Protein AF-A0A358Y3I5-F1 (afdb_monomer_lite)

Radius of gyration: 19.33 Å; chains: 1; bounding box: 49×35×50 Å

Stru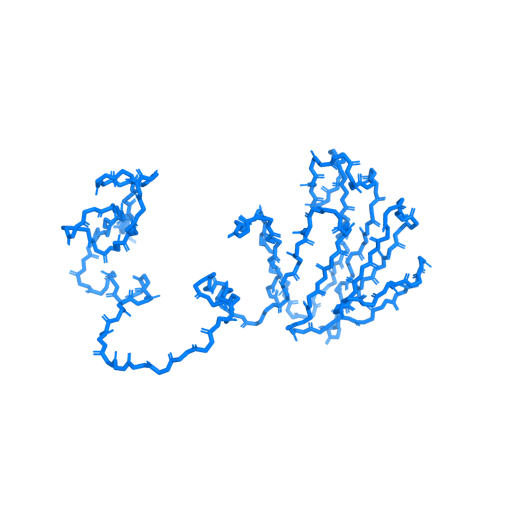cture (mmCIF, N/CA/C/O backbone):
data_AF-A0A358Y3I5-F1
#
_entry.id   AF-A0A358Y3I5-F1
#
loop_
_atom_site.group_PDB
_atom_site.id
_atom_site.type_symbol
_atom_site.label_atom_id
_atom_site.label_alt_id
_atom_site.label_comp_id
_atom_site.label_asym_id
_atom_site.label_entity_id
_atom_site.label_seq_id
_atom_site.pdbx_PDB_ins_code
_atom_site.Cartn_x
_atom_site.Cartn_y
_atom_site.Cartn_z
_atom_site.occupancy
_atom_site.B_iso_or_equiv
_atom_site.auth_seq_id
_atom_site.auth_comp_id
_atom_site.auth_asym_id
_atom_site.auth_atom_id
_atom_site.pdbx_PDB_model_num
ATOM 1 N N . MET A 1 1 ? -4.035 6.839 11.710 1.00 71.19 1 MET A N 1
ATOM 2 C CA . MET A 1 1 ? -4.207 6.620 10.256 1.00 71.19 1 MET A CA 1
ATOM 3 C C . MET A 1 1 ? -4.341 5.126 9.971 1.00 71.19 1 MET A C 1
ATOM 5 O O . MET A 1 1 ? -3.645 4.366 10.632 1.00 71.19 1 MET A O 1
ATOM 9 N N . LYS A 1 2 ? -5.201 4.692 9.035 1.00 76.00 2 LYS A N 1
ATOM 10 C CA . LYS A 1 2 ? -5.318 3.278 8.625 1.00 76.00 2 LYS A CA 1
ATOM 11 C C . LYS A 1 2 ? -4.711 3.101 7.227 1.00 76.00 2 LYS A C 1
ATOM 13 O O . LYS A 1 2 ? -5.067 3.823 6.308 1.00 76.00 2 LYS A O 1
ATOM 18 N N . ILE A 1 3 ? -3.835 2.124 7.042 1.00 76.81 3 ILE A N 1
ATOM 19 C CA . ILE A 1 3 ? -3.323 1.736 5.721 1.00 76.81 3 ILE A CA 1
ATOM 20 C C . ILE A 1 3 ? -3.771 0.317 5.423 1.00 76.81 3 ILE A C 1
ATOM 22 O O . ILE A 1 3 ? -3.719 -0.549 6.296 1.00 76.81 3 ILE A O 1
ATOM 26 N N . GLY A 1 4 ? -4.211 0.088 4.193 1.00 76.81 4 GLY A N 1
ATOM 27 C CA . GLY A 1 4 ? -4.677 -1.200 3.716 1.00 76.81 4 GLY A CA 1
ATOM 28 C C . GLY A 1 4 ? -3.923 -1.582 2.465 1.00 76.81 4 GLY A C 1
ATOM 29 O O . GLY A 1 4 ? -3.728 -0.785 1.551 1.00 76.81 4 GLY A O 1
ATOM 30 N N . PHE A 1 5 ? -3.496 -2.828 2.461 1.00 75.75 5 PHE A N 1
ATOM 31 C CA . PHE A 1 5 ? -2.765 -3.460 1.388 1.00 75.75 5 PHE A CA 1
ATOM 32 C C . PHE A 1 5 ? -3.777 -4.300 0.631 1.00 75.75 5 PHE A C 1
ATOM 34 O O . PHE A 1 5 ? -4.349 -5.223 1.213 1.00 75.75 5 PHE A O 1
ATOM 41 N N . VAL A 1 6 ? -4.047 -3.946 -0.623 1.00 72.00 6 VAL A N 1
ATOM 42 C CA . VAL A 1 6 ? -5.018 -4.631 -1.472 1.00 72.00 6 VAL A CA 1
ATOM 43 C C . VAL A 1 6 ? -4.279 -5.301 -2.622 1.00 72.00 6 VAL A C 1
ATOM 45 O O . VAL A 1 6 ? -3.423 -4.718 -3.282 1.00 72.00 6 VAL A O 1
ATOM 48 N N . PHE A 1 7 ? -4.609 -6.560 -2.860 1.00 72.00 7 PHE A N 1
ATOM 49 C CA . PHE A 1 7 ? -4.071 -7.340 -3.957 1.00 72.00 7 PHE A CA 1
ATOM 50 C C . PHE A 1 7 ? -5.212 -8.107 -4.616 1.00 72.00 7 PHE A C 1
ATOM 52 O O . PHE A 1 7 ? -5.974 -8.781 -3.924 1.00 72.00 7 PHE A O 1
ATOM 59 N N . GLU A 1 8 ? -5.374 -7.953 -5.933 1.00 72.31 8 GLU A N 1
ATOM 60 C CA . GLU A 1 8 ? -6.474 -8.563 -6.704 1.00 72.31 8 GLU A CA 1
ATOM 61 C C . GLU A 1 8 ? -7.864 -8.297 -6.085 1.00 72.31 8 GLU A C 1
ATOM 63 O O . GLU A 1 8 ? -8.707 -9.186 -5.962 1.00 72.31 8 GLU A O 1
ATOM 68 N N . GLY A 1 9 ? -8.086 -7.065 -5.612 1.00 68.56 9 GLY A N 1
ATOM 69 C CA . GLY A 1 9 ? -9.336 -6.663 -4.954 1.00 68.56 9 GLY A CA 1
ATOM 70 C C . GLY A 1 9 ? -9.535 -7.226 -3.540 1.00 68.56 9 GLY A C 1
ATOM 71 O O . GLY A 1 9 ? -10.569 -6.978 -2.923 1.00 68.56 9 GLY A O 1
ATOM 72 N N . LYS A 1 10 ? -8.559 -7.958 -2.988 1.00 71.31 10 LYS A N 1
ATOM 73 C CA . LYS A 1 10 ? -8.604 -8.509 -1.628 1.00 71.31 10 LYS A CA 1
ATOM 74 C C . LYS A 1 10 ? -7.673 -7.747 -0.699 1.00 71.31 10 LYS A C 1
ATOM 76 O O . LYS A 1 10 ? -6.494 -7.571 -0.991 1.00 71.31 10 LYS A O 1
ATOM 81 N N . LEU A 1 11 ? -8.186 -7.337 0.458 1.00 74.44 11 LEU A N 1
ATOM 82 C CA . LEU A 1 11 ? -7.365 -6.779 1.529 1.00 74.44 11 LEU A CA 1
ATOM 83 C C . LEU A 1 11 ? -6.500 -7.891 2.130 1.00 74.44 11 LEU A C 1
ATOM 85 O O . LEU A 1 11 ? -7.012 -8.819 2.749 1.00 74.44 11 LEU A O 1
ATOM 89 N N . ILE A 1 12 ? -5.191 -7.780 1.951 1.00 76.38 12 ILE A N 1
ATOM 90 C CA . ILE A 1 12 ? -4.208 -8.742 2.457 1.00 76.38 12 ILE A CA 1
ATOM 91 C C . ILE A 1 12 ? -3.656 -8.336 3.825 1.00 76.38 12 ILE A C 1
ATOM 93 O O . ILE A 1 12 ? -3.296 -9.193 4.627 1.00 76.38 12 ILE A O 1
ATOM 97 N N . LYS A 1 13 ? -3.600 -7.033 4.124 1.00 79.56 13 LYS A N 1
ATOM 98 C CA . LYS A 1 13 ? -3.168 -6.533 5.432 1.00 79.56 13 LYS A CA 1
ATOM 99 C C . LYS A 1 13 ? -3.754 -5.159 5.708 1.00 79.56 13 LYS A C 1
ATOM 101 O O . LYS A 1 13 ? -3.958 -4.370 4.790 1.00 79.56 13 LYS A O 1
ATOM 106 N N . LYS A 1 14 ? -4.000 -4.862 6.982 1.00 79.25 14 LYS A N 1
ATOM 107 C CA . LYS A 1 14 ? -4.417 -3.543 7.460 1.00 79.25 14 LYS A CA 1
ATOM 108 C C . LYS A 1 14 ? -3.587 -3.163 8.671 1.00 79.25 14 LYS A C 1
ATOM 110 O O . LYS A 1 14 ? -3.365 -3.990 9.549 1.00 79.25 14 LYS A O 1
ATOM 115 N N . ILE A 1 15 ? -3.147 -1.915 8.708 1.00 81.75 15 ILE A N 1
ATOM 116 C CA . ILE A 1 15 ? -2.312 -1.376 9.777 1.00 81.75 15 ILE A CA 1
ATOM 117 C C . ILE A 1 15 ? -2.919 -0.062 10.247 1.00 81.75 15 ILE A C 1
ATOM 119 O O . ILE A 1 15 ? -3.380 0.741 9.439 1.00 81.75 15 ILE A O 1
ATOM 123 N N . GLN A 1 16 ? -2.950 0.140 11.560 1.00 82.75 16 GLN A N 1
ATOM 124 C CA . GLN A 1 16 ? -3.420 1.363 12.196 1.00 82.75 16 GLN A CA 1
ATOM 125 C C . GLN A 1 16 ? -2.248 2.024 12.918 1.00 82.75 16 GLN A C 1
ATOM 127 O O . GLN A 1 16 ? -1.670 1.434 13.824 1.00 82.75 16 GLN A O 1
ATOM 132 N N . PHE A 1 17 ? -1.968 3.274 12.570 1.00 82.00 17 PHE A N 1
ATOM 133 C CA . PHE A 1 17 ? -1.051 4.141 13.302 1.00 82.00 17 PHE A CA 1
ATOM 134 C C . PHE A 1 17 ? -1.815 5.015 14.290 1.00 82.00 17 PHE A C 1
ATOM 136 O O . PHE A 1 17 ? -2.920 5.498 13.980 1.00 82.00 17 PHE A O 1
ATOM 143 N N . GLN A 1 18 ? -1.220 5.230 15.460 1.00 79.31 18 GLN A N 1
ATOM 144 C CA . GLN A 1 18 ? -1.723 6.157 16.467 1.00 79.31 18 GLN A CA 1
ATOM 145 C C . GLN A 1 18 ? -1.189 7.568 16.187 1.00 79.31 18 GLN A C 1
ATOM 147 O O . GLN A 1 18 ? -0.146 7.755 15.565 1.00 79.31 18 GLN A O 1
ATOM 152 N N . LYS A 1 19 ? -1.935 8.600 16.583 1.00 78.25 19 LYS A N 1
ATOM 153 C CA . LYS A 1 19 ? -1.444 9.977 16.452 1.00 78.25 19 LYS A CA 1
ATOM 154 C C . LYS A 1 19 ? -0.294 10.184 17.445 1.00 78.25 19 LYS A C 1
ATOM 156 O O . LYS A 1 19 ? -0.432 9.782 18.595 1.00 78.25 19 LYS A O 1
ATOM 161 N N . GLY A 1 20 ? 0.810 10.786 17.002 1.00 81.69 20 GLY A N 1
ATOM 162 C CA . GLY A 1 20 ? 2.006 10.988 17.830 1.00 81.69 20 GLY A CA 1
ATOM 163 C C . GLY A 1 20 ? 2.894 9.750 18.001 1.00 81.69 20 GLY A C 1
ATOM 164 O O . GLY A 1 20 ? 3.867 9.815 18.742 1.00 81.69 20 GLY A O 1
ATOM 165 N N . SER A 1 21 ? 2.589 8.625 17.341 1.00 87.25 21 SER A N 1
ATOM 166 C CA . SER A 1 21 ? 3.504 7.477 17.275 1.00 87.25 21 SER A CA 1
ATOM 167 C C . SER A 1 21 ? 4.423 7.585 16.066 1.00 87.25 21 SER A C 1
ATOM 169 O O . SER A 1 21 ? 3.992 8.082 15.030 1.00 87.25 21 SER A O 1
ATOM 171 N N . THR A 1 22 ? 5.613 7.001 16.142 1.00 90.25 22 THR A N 1
ATOM 172 C CA . THR A 1 22 ? 6.454 6.741 14.970 1.00 90.25 22 THR A CA 1
ATOM 173 C C . THR A 1 22 ? 6.387 5.266 14.595 1.00 90.25 22 THR A C 1
ATOM 175 O O . THR A 1 22 ? 6.223 4.394 15.451 1.00 90.25 22 THR A O 1
ATOM 178 N N . ALA A 1 23 ? 6.486 4.968 13.304 1.00 90.31 23 ALA A N 1
ATOM 179 C CA . ALA A 1 23 ? 6.564 3.599 12.826 1.00 90.31 23 ALA A CA 1
ATOM 180 C C . ALA A 1 23 ? 7.391 3.513 11.549 1.00 90.31 23 ALA A C 1
ATOM 182 O O . ALA A 1 23 ? 7.318 4.371 10.671 1.00 90.31 23 ALA A O 1
ATOM 183 N N . VAL A 1 24 ? 8.144 2.427 11.438 1.00 94.00 24 VAL A N 1
ATOM 184 C CA . VAL A 1 24 ? 8.858 2.048 10.228 1.00 94.00 24 VAL A CA 1
ATOM 185 C C . VAL A 1 24 ? 8.403 0.651 9.864 1.00 94.00 24 VAL A C 1
ATOM 187 O O . VAL A 1 24 ? 8.521 -0.260 10.677 1.00 94.00 24 VAL A O 1
ATOM 190 N N . LEU A 1 25 ? 7.882 0.499 8.652 1.00 92.44 25 LEU A N 1
ATOM 191 C CA . LEU A 1 25 ? 7.417 -0.775 8.134 1.00 92.44 25 LEU A CA 1
ATOM 192 C C . LEU A 1 25 ? 8.153 -1.117 6.855 1.00 92.44 25 LEU A C 1
ATOM 194 O O . LEU A 1 25 ? 8.302 -0.290 5.958 1.00 92.44 25 LEU A O 1
ATOM 198 N N . THR A 1 26 ? 8.560 -2.365 6.752 1.00 95.38 26 THR A N 1
ATOM 199 C CA . THR A 1 26 ? 9.215 -2.931 5.583 1.00 95.38 26 THR A CA 1
ATOM 200 C C . THR A 1 26 ? 8.221 -3.730 4.752 1.00 95.38 26 THR A C 1
ATOM 202 O O . THR A 1 26 ? 7.376 -4.458 5.273 1.00 95.38 26 THR A O 1
ATOM 205 N N . ILE A 1 27 ? 8.315 -3.584 3.434 1.00 93.38 27 ILE A N 1
ATOM 206 C CA . ILE A 1 27 ? 7.496 -4.304 2.463 1.00 93.38 27 ILE A CA 1
ATOM 207 C C . ILE A 1 27 ? 8.433 -5.122 1.586 1.00 93.38 27 ILE A C 1
ATOM 209 O O . ILE A 1 27 ? 9.400 -4.588 1.038 1.00 93.38 27 ILE A O 1
ATOM 213 N N . GLY A 1 28 ? 8.149 -6.409 1.406 1.00 93.81 28 GLY A N 1
ATOM 214 C CA . GLY A 1 28 ? 8.993 -7.256 0.573 1.00 93.81 28 GLY A CA 1
ATOM 215 C C . GLY A 1 28 ? 8.474 -8.674 0.397 1.00 93.81 28 GLY A C 1
ATOM 216 O O . GLY A 1 28 ? 7.442 -9.056 0.936 1.00 93.81 28 GLY A O 1
ATOM 217 N N . ARG A 1 29 ? 9.188 -9.462 -0.408 1.00 93.50 29 ARG A N 1
ATOM 218 C CA . ARG A 1 29 ? 8.745 -10.800 -0.828 1.00 93.50 29 ARG A CA 1
ATOM 219 C C . ARG A 1 29 ? 9.008 -11.913 0.170 1.00 93.50 29 ARG A C 1
ATOM 221 O O . ARG A 1 29 ? 8.332 -12.938 0.131 1.00 93.50 29 ARG A O 1
ATOM 228 N N . ILE A 1 30 ? 10.037 -11.750 0.990 1.00 95.12 30 ILE A N 1
ATOM 229 C CA . ILE A 1 30 ? 10.474 -12.787 1.923 1.00 95.12 30 ILE A CA 1
ATOM 230 C C . ILE A 1 30 ? 9.925 -12.526 3.319 1.00 95.12 30 ILE A C 1
ATOM 232 O O . ILE A 1 30 ? 9.616 -11.387 3.673 1.00 95.12 30 ILE A O 1
ATOM 236 N N . GLU A 1 31 ? 9.873 -13.592 4.106 1.00 92.69 31 GLU A N 1
ATOM 237 C CA . GLU A 1 31 ? 9.642 -13.517 5.543 1.00 92.69 31 GLU A CA 1
ATOM 238 C C . GLU A 1 31 ? 10.657 -12.591 6.228 1.00 92.69 31 GLU A C 1
ATOM 240 O O . GLU A 1 31 ? 11.812 -12.478 5.804 1.00 92.69 31 GLU A O 1
ATOM 245 N N . GLY A 1 32 ? 10.203 -11.914 7.284 1.00 90.88 32 GLY A N 1
ATOM 246 C CA . GLY A 1 32 ? 10.972 -10.900 8.011 1.00 90.88 32 GLY A CA 1
ATOM 247 C C . GLY A 1 32 ? 10.707 -9.455 7.578 1.00 90.88 32 GLY A C 1
ATOM 248 O O . GLY A 1 32 ? 11.252 -8.546 8.197 1.00 90.88 32 GLY A O 1
ATOM 249 N N . ASN A 1 33 ? 9.871 -9.229 6.557 1.00 93.94 33 ASN A N 1
ATOM 250 C CA . ASN A 1 33 ? 9.271 -7.915 6.312 1.00 93.94 33 ASN A CA 1
ATOM 251 C C . ASN A 1 33 ? 7.969 -7.765 7.113 1.00 93.94 33 ASN A C 1
ATOM 253 O O . ASN A 1 33 ? 7.251 -8.743 7.321 1.00 93.94 33 ASN A O 1
ATOM 257 N N . ASP A 1 34 ? 7.610 -6.540 7.489 1.00 90.81 34 ASP A N 1
ATOM 258 C CA . ASP A 1 34 ? 6.347 -6.261 8.186 1.00 90.81 34 ASP A CA 1
ATOM 259 C C . ASP A 1 34 ? 5.131 -6.549 7.299 1.00 90.81 34 ASP A C 1
ATOM 261 O O . ASP A 1 34 ? 4.097 -7.033 7.769 1.00 90.81 34 ASP A O 1
ATOM 265 N N . ILE A 1 35 ? 5.255 -6.282 5.998 1.00 88.69 35 ILE A N 1
ATOM 266 C CA . ILE A 1 35 ? 4.297 -6.687 4.975 1.00 88.69 35 ILE A CA 1
ATOM 267 C C . ILE A 1 35 ? 4.994 -7.615 3.986 1.00 88.69 35 ILE A C 1
ATOM 269 O O . ILE A 1 35 ? 5.795 -7.187 3.151 1.00 88.69 35 ILE A O 1
ATOM 273 N N . VAL A 1 36 ? 4.643 -8.896 4.072 1.00 89.19 36 VAL A N 1
ATOM 274 C CA . VAL A 1 36 ? 5.140 -9.927 3.165 1.00 89.19 36 VAL A CA 1
ATOM 275 C C . VAL A 1 36 ? 4.189 -10.072 1.982 1.00 89.19 36 VAL A C 1
ATOM 277 O O . VAL A 1 36 ? 3.007 -10.368 2.145 1.00 89.19 36 VAL A O 1
ATOM 280 N N . LEU A 1 37 ? 4.724 -9.870 0.782 1.00 86.62 37 LEU A N 1
ATOM 281 C CA . LEU A 1 37 ? 4.044 -10.070 -0.493 1.00 86.62 37 LEU A CA 1
ATOM 282 C C . LEU A 1 37 ? 4.808 -11.130 -1.279 1.00 86.62 37 LEU A C 1
ATOM 284 O O . LEU A 1 37 ? 5.710 -10.791 -2.046 1.00 86.62 37 LEU A O 1
ATOM 288 N N . SER A 1 38 ? 4.484 -12.407 -1.074 1.00 87.56 38 SER A N 1
ATOM 289 C CA . SER A 1 38 ? 5.218 -13.570 -1.608 1.00 87.56 38 SER A CA 1
ATOM 290 C C . SER A 1 38 ? 5.068 -13.763 -3.127 1.00 87.56 38 SER A C 1
ATOM 292 O O . SER A 1 38 ? 4.752 -14.846 -3.610 1.00 87.56 38 SER A O 1
ATOM 294 N N . LEU A 1 39 ? 5.303 -12.705 -3.897 1.00 85.75 39 LEU A N 1
ATOM 295 C CA . LEU A 1 39 ? 5.082 -12.623 -5.328 1.00 85.75 39 LEU A CA 1
ATOM 296 C C . LEU A 1 39 ? 6.406 -12.367 -6.061 1.00 85.75 39 LEU A C 1
ATOM 298 O O . LEU A 1 39 ? 7.116 -11.443 -5.669 1.00 85.75 39 LEU A O 1
ATOM 302 N N . PRO A 1 40 ? 6.756 -13.105 -7.130 1.00 88.62 40 PRO A N 1
ATOM 303 C CA . PRO A 1 40 ? 8.062 -13.026 -7.805 1.00 88.62 40 PRO A CA 1
ATOM 304 C C . PRO A 1 40 ? 8.514 -11.628 -8.262 1.00 88.62 40 PRO A C 1
ATOM 306 O O . PRO A 1 40 ? 9.715 -11.368 -8.360 1.00 88.62 40 PRO A O 1
ATOM 309 N N . GLN A 1 41 ? 7.567 -10.738 -8.551 1.00 88.06 41 GLN A N 1
ATOM 310 C CA . GLN A 1 41 ? 7.776 -9.356 -8.981 1.00 88.06 41 GLN A CA 1
ATOM 311 C C . GLN A 1 41 ? 8.189 -8.408 -7.845 1.00 88.06 41 GLN A C 1
ATOM 313 O O . GLN A 1 41 ? 8.709 -7.325 -8.107 1.00 88.06 41 GLN A O 1
ATOM 318 N N . ILE A 1 42 ? 8.002 -8.812 -6.588 1.00 92.06 42 ILE A N 1
ATOM 319 C CA . ILE A 1 42 ? 8.391 -8.029 -5.419 1.00 92.06 42 ILE A CA 1
ATOM 320 C C . ILE A 1 42 ? 9.831 -8.400 -5.016 1.00 92.06 42 ILE A C 1
ATOM 322 O O . ILE A 1 42 ? 10.193 -9.573 -4.872 1.00 92.06 42 ILE A O 1
ATOM 326 N N . SER A 1 43 ? 10.698 -7.400 -4.836 1.00 94.81 43 SER A N 1
ATOM 327 C CA . SER A 1 43 ? 12.036 -7.595 -4.269 1.00 94.81 43 SER A CA 1
ATOM 328 C C . SER A 1 43 ? 11.981 -8.168 -2.847 1.00 94.81 43 SER A C 1
ATOM 330 O O . SER A 1 43 ? 11.003 -8.003 -2.123 1.00 94.81 43 SER A O 1
ATOM 332 N N . LYS A 1 44 ? 13.059 -8.837 -2.413 1.00 95.94 44 LYS A N 1
ATOM 333 C CA . LYS A 1 44 ? 13.162 -9.396 -1.048 1.00 95.94 44 LYS A CA 1
ATOM 334 C C . LYS A 1 44 ? 12.896 -8.329 0.021 1.00 95.94 44 LYS A C 1
ATOM 336 O O . LYS A 1 44 ? 12.109 -8.576 0.923 1.00 95.94 44 LYS A O 1
ATOM 341 N N . LYS A 1 45 ? 13.509 -7.157 -0.141 1.00 96.56 45 LYS A N 1
ATOM 342 C CA . LYS A 1 45 ? 13.141 -5.891 0.497 1.00 96.56 45 LYS A CA 1
ATOM 343 C C . LYS A 1 45 ? 12.809 -4.939 -0.641 1.00 96.56 45 LYS A C 1
ATOM 345 O O . LYS A 1 45 ? 13.628 -4.794 -1.542 1.00 96.56 45 LYS A O 1
ATOM 350 N N . HIS A 1 46 ? 11.589 -4.430 -0.680 1.00 95.62 46 HIS A N 1
ATOM 351 C CA . HIS A 1 46 ? 11.067 -3.705 -1.834 1.00 95.62 46 HIS A CA 1
ATOM 352 C C . HIS A 1 46 ? 10.906 -2.227 -1.535 1.00 95.62 46 HIS A C 1
ATOM 354 O O . HIS A 1 46 ? 11.432 -1.389 -2.255 1.00 95.62 46 HIS A O 1
ATOM 360 N N . ALA A 1 47 ? 10.177 -1.920 -0.472 1.00 96.56 47 ALA A N 1
ATOM 361 C CA . ALA A 1 47 ? 9.905 -0.558 -0.072 1.00 96.56 47 ALA A CA 1
ATOM 362 C C . ALA A 1 47 ? 9.828 -0.467 1.448 1.00 96.56 47 ALA A C 1
ATOM 364 O O . ALA A 1 47 ? 9.676 -1.473 2.147 1.00 96.56 47 ALA A O 1
ATOM 365 N N . GLN A 1 48 ? 9.917 0.755 1.945 1.00 96.19 48 GLN A N 1
ATOM 366 C CA . GLN A 1 48 ? 9.766 1.082 3.347 1.00 96.19 48 GLN A CA 1
ATOM 367 C C . GLN A 1 48 ? 8.743 2.200 3.491 1.00 96.19 48 GLN A C 1
ATOM 369 O O . GLN A 1 48 ? 8.786 3.188 2.760 1.00 96.19 48 GLN A O 1
ATOM 374 N N . LEU A 1 49 ? 7.833 2.034 4.443 1.00 93.62 49 LEU A N 1
ATOM 375 C CA . LEU A 1 49 ? 6.865 3.042 4.827 1.00 93.62 49 LEU A CA 1
ATOM 376 C C . LEU A 1 49 ? 7.268 3.618 6.181 1.00 93.62 49 LEU A C 1
ATOM 378 O O . LEU A 1 49 ? 7.478 2.875 7.140 1.00 93.62 49 LEU A O 1
ATOM 382 N N . ILE A 1 50 ? 7.388 4.937 6.247 1.00 94.19 50 ILE A N 1
ATOM 383 C CA . ILE A 1 50 ? 7.716 5.673 7.464 1.00 94.19 50 ILE A CA 1
ATOM 384 C C . ILE A 1 50 ? 6.499 6.503 7.833 1.00 94.19 50 ILE A C 1
ATOM 386 O O . ILE A 1 50 ? 6.001 7.260 7.008 1.00 94.19 50 ILE A O 1
ATOM 390 N N . TYR A 1 51 ? 6.035 6.352 9.063 1.00 90.50 51 TYR A N 1
ATOM 391 C CA . TYR A 1 51 ? 5.040 7.217 9.674 1.00 90.50 51 TYR A CA 1
ATOM 392 C C . TYR A 1 51 ? 5.711 7.975 10.813 1.00 90.50 51 TYR A C 1
ATOM 394 O O . TYR A 1 51 ? 6.314 7.351 11.693 1.00 90.50 51 TYR A O 1
ATOM 402 N N . ASP A 1 52 ? 5.645 9.300 10.779 1.00 91.19 52 ASP A N 1
ATOM 403 C CA . ASP A 1 52 ? 6.281 10.147 11.782 1.00 91.19 52 ASP A CA 1
ATOM 404 C C . ASP A 1 52 ? 5.295 10.662 12.842 1.00 91.19 52 ASP A C 1
ATOM 406 O O . ASP A 1 52 ? 4.076 10.489 12.765 1.00 91.19 52 ASP A O 1
ATOM 410 N N . GLU A 1 53 ? 5.847 11.300 13.871 1.00 89.06 53 GLU A N 1
ATOM 411 C CA . GLU A 1 53 ? 5.084 11.855 14.990 1.00 89.06 53 GLU A CA 1
ATOM 412 C C . GLU A 1 53 ? 4.176 13.030 14.589 1.00 89.06 53 GLU A C 1
ATOM 414 O O . GLU A 1 53 ? 3.155 13.264 15.245 1.00 89.06 53 GLU A O 1
ATOM 419 N N . ALA A 1 54 ? 4.497 13.724 13.489 1.00 87.44 54 ALA A N 1
ATOM 420 C CA . ALA A 1 54 ? 3.667 14.781 12.914 1.00 87.44 54 ALA A CA 1
ATOM 421 C C . ALA A 1 54 ? 2.426 14.216 12.199 1.00 87.44 54 ALA A C 1
ATOM 423 O O . ALA A 1 54 ? 1.459 14.943 11.955 1.00 87.44 54 ALA A O 1
ATOM 424 N N . GLY A 1 55 ? 2.411 12.906 11.937 1.00 84.38 55 GLY A N 1
ATOM 425 C CA . GLY A 1 55 ? 1.349 12.206 11.229 1.00 84.38 55 GLY A CA 1
ATOM 426 C C . GLY A 1 55 ? 1.561 12.151 9.719 1.00 84.38 55 GLY A C 1
ATOM 427 O O . GLY A 1 55 ? 0.651 11.730 8.999 1.00 84.38 55 GLY A O 1
ATOM 428 N N . ASP A 1 56 ? 2.737 12.556 9.243 1.00 89.81 56 ASP A N 1
ATOM 429 C CA . ASP A 1 56 ? 3.116 12.437 7.847 1.00 89.81 56 ASP A CA 1
ATOM 430 C C . ASP A 1 56 ? 3.578 11.015 7.539 1.00 89.81 56 ASP A C 1
ATOM 432 O O . ASP A 1 56 ? 4.087 10.275 8.385 1.00 89.81 56 ASP A O 1
ATOM 436 N N . THR A 1 57 ? 3.361 10.616 6.288 1.00 89.62 57 THR A N 1
ATOM 437 C CA . THR A 1 57 ? 3.724 9.288 5.803 1.00 89.62 57 THR A CA 1
ATOM 438 C C . THR A 1 57 ? 4.620 9.410 4.590 1.00 89.62 57 THR A C 1
ATOM 440 O O . THR A 1 57 ? 4.339 10.183 3.674 1.00 89.62 57 THR A O 1
ATOM 443 N N . TYR A 1 58 ? 5.684 8.621 4.569 1.00 93.81 58 TYR A N 1
ATOM 444 C CA . TYR A 1 58 ? 6.658 8.593 3.492 1.00 93.81 58 TYR A CA 1
ATOM 445 C C . TYR A 1 58 ? 6.829 7.173 2.982 1.00 93.81 58 TYR A C 1
ATOM 447 O O . TYR A 1 58 ? 6.851 6.217 3.758 1.00 93.81 58 TYR A O 1
ATOM 455 N N . LEU A 1 59 ? 6.986 7.051 1.672 1.00 95.25 59 LEU A N 1
ATOM 456 C CA . LEU A 1 59 ? 7.325 5.819 0.990 1.00 95.25 59 LEU A CA 1
ATOM 457 C C . LEU A 1 59 ? 8.720 5.945 0.385 1.00 95.25 59 LEU A C 1
ATOM 459 O O . LEU A 1 59 ? 9.030 6.924 -0.294 1.00 95.25 59 LEU A O 1
ATOM 463 N N . ILE A 1 60 ? 9.550 4.940 0.628 1.00 97.31 60 ILE A N 1
ATOM 464 C CA . ILE A 1 60 ? 10.898 4.832 0.079 1.00 97.31 60 ILE A CA 1
ATOM 465 C C . ILE A 1 60 ? 10.966 3.536 -0.717 1.00 97.31 60 ILE A C 1
ATOM 467 O O . ILE A 1 60 ? 10.739 2.461 -0.164 1.00 97.31 60 ILE A O 1
ATOM 471 N N . ASP A 1 61 ? 11.291 3.625 -2.004 1.00 97.50 61 ASP A N 1
ATOM 472 C CA . ASP A 1 61 ? 11.668 2.457 -2.804 1.00 97.50 61 ASP A CA 1
ATOM 473 C C . ASP A 1 61 ? 13.094 2.027 -2.435 1.00 97.50 61 ASP A C 1
ATOM 475 O O . ASP A 1 61 ? 14.009 2.844 -2.477 1.00 97.50 61 ASP A O 1
ATOM 479 N N . LEU A 1 62 ? 13.295 0.761 -2.070 1.00 97.31 62 LEU A N 1
ATOM 480 C CA . LEU A 1 62 ? 14.590 0.220 -1.637 1.00 97.31 62 LEU A CA 1
ATOM 481 C C . LEU A 1 62 ? 15.343 -0.420 -2.811 1.00 97.31 62 LEU A C 1
ATOM 483 O O . LEU A 1 62 ? 15.723 -1.590 -2.744 1.00 97.31 62 LEU A O 1
ATOM 487 N N . GLU A 1 63 ? 15.490 0.331 -3.904 1.00 96.31 63 GLU A N 1
ATOM 488 C CA . GLU A 1 63 ? 16.074 -0.141 -5.170 1.00 96.31 63 GLU A CA 1
ATOM 489 C C . GLU A 1 63 ? 15.393 -1.412 -5.679 1.00 96.31 63 GLU A C 1
ATOM 491 O O . GLU A 1 63 ? 16.012 -2.434 -6.002 1.00 96.31 63 GLU A O 1
ATOM 496 N N . SER A 1 64 ? 14.066 -1.378 -5.716 1.00 95.81 64 SER A N 1
ATOM 497 C CA . SER A 1 64 ? 13.319 -2.546 -6.143 1.00 95.81 64 SER A CA 1
ATOM 498 C C . SER A 1 64 ? 13.532 -2.828 -7.635 1.00 95.81 64 SER A C 1
ATOM 500 O O . SER A 1 64 ? 13.665 -1.921 -8.459 1.00 95.81 64 SER A O 1
ATOM 502 N N . ARG A 1 65 ? 13.526 -4.114 -8.023 1.00 92.88 65 ARG A N 1
ATOM 503 C CA . ARG A 1 65 ? 13.796 -4.514 -9.417 1.00 92.88 65 ARG A CA 1
ATOM 504 C C . ARG A 1 65 ? 12.784 -3.909 -10.392 1.00 92.88 65 ARG A C 1
ATOM 506 O O . ARG A 1 65 ? 13.151 -3.493 -11.486 1.00 92.88 65 ARG A O 1
ATOM 513 N N . ASN A 1 66 ? 11.515 -3.890 -9.992 1.00 90.69 66 ASN A N 1
ATOM 514 C CA . ASN A 1 66 ? 10.408 -3.466 -10.845 1.00 90.69 66 ASN A CA 1
ATOM 515 C C . ASN A 1 66 ? 9.976 -2.012 -10.572 1.00 90.69 66 ASN A C 1
ATOM 517 O O . ASN A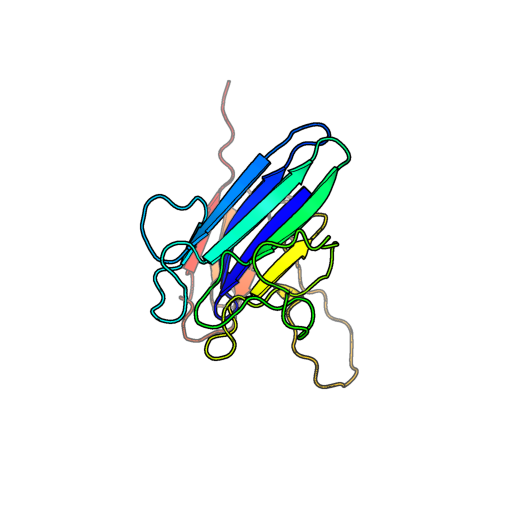 1 66 ? 9.225 -1.447 -11.365 1.00 90.69 66 ASN A O 1
ATOM 521 N N . GLY A 1 67 ? 10.501 -1.390 -9.513 1.00 92.81 67 GLY A N 1
ATOM 522 C CA . GLY A 1 67 ? 10.173 -0.033 -9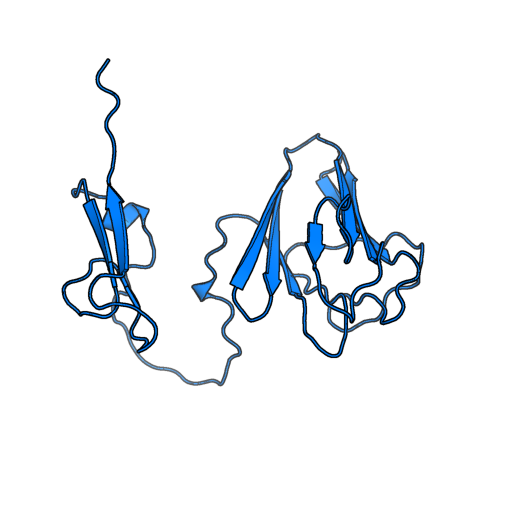.099 1.00 92.81 67 GLY A CA 1
ATOM 523 C C . GLY A 1 67 ? 8.883 0.073 -8.289 1.00 92.81 67 GLY A C 1
ATOM 524 O O . GLY A 1 67 ? 7.946 -0.707 -8.459 1.00 92.81 67 GLY A O 1
ATOM 525 N N . THR A 1 68 ? 8.825 1.130 -7.485 1.00 93.88 68 THR A N 1
ATOM 526 C CA . THR A 1 68 ? 7.621 1.596 -6.792 1.00 93.88 68 THR A CA 1
ATOM 527 C C . THR A 1 68 ? 7.067 2.844 -7.472 1.00 93.88 68 THR A C 1
ATOM 529 O O . THR A 1 68 ? 7.825 3.693 -7.947 1.00 93.88 68 THR A O 1
ATOM 532 N N . PHE A 1 69 ? 5.744 2.977 -7.502 1.00 91.88 69 PHE A N 1
ATOM 533 C CA . PHE A 1 69 ? 5.035 4.073 -8.150 1.00 91.88 69 PHE A CA 1
ATOM 534 C C . PHE A 1 69 ? 3.983 4.662 -7.213 1.00 91.88 69 PHE A C 1
ATOM 536 O O . PHE A 1 69 ? 3.327 3.921 -6.484 1.00 91.88 69 PHE A O 1
ATOM 543 N N . VAL A 1 70 ? 3.779 5.975 -7.284 1.00 90.56 70 VAL A N 1
ATOM 544 C CA . VAL A 1 70 ? 2.683 6.692 -6.618 1.00 90.56 70 VAL A CA 1
ATOM 545 C C . VAL A 1 70 ? 1.866 7.393 -7.693 1.00 90.56 70 VAL A C 1
ATOM 547 O O . VAL A 1 70 ? 2.403 8.174 -8.478 1.00 90.56 70 VAL A O 1
ATOM 550 N N . ASN A 1 71 ? 0.572 7.084 -7.767 1.00 86.88 71 ASN A N 1
ATOM 551 C CA . ASN A 1 71 ? -0.353 7.606 -8.776 1.00 86.88 71 ASN A CA 1
ATOM 552 C C . ASN A 1 71 ? 0.173 7.427 -10.216 1.00 86.88 71 ASN A C 1
ATOM 554 O O . ASN A 1 71 ? 0.026 8.303 -11.062 1.00 86.88 71 ASN A O 1
ATOM 558 N N . GLY A 1 72 ? 0.833 6.292 -10.480 1.00 87.62 72 GLY A N 1
ATOM 559 C CA . GLY A 1 72 ? 1.436 5.962 -11.778 1.00 87.62 72 GLY A CA 1
ATOM 560 C C . GLY A 1 72 ? 2.828 6.557 -12.025 1.00 87.62 72 GLY A C 1
ATOM 561 O O . GLY A 1 72 ? 3.492 6.152 -12.977 1.00 87.62 72 GLY A O 1
ATOM 562 N N . ASN A 1 73 ? 3.318 7.449 -11.161 1.00 91.38 73 ASN A N 1
ATOM 563 C CA . ASN A 1 73 ? 4.647 8.046 -11.291 1.00 91.38 73 ASN A CA 1
ATOM 564 C C . ASN A 1 73 ? 5.687 7.216 -10.543 1.00 91.38 73 ASN A C 1
ATOM 566 O O . ASN A 1 73 ? 5.520 6.937 -9.356 1.00 91.38 73 ASN A O 1
ATOM 570 N N . LYS A 1 74 ? 6.767 6.827 -11.228 1.00 93.19 74 LYS A N 1
ATOM 571 C CA . LYS A 1 74 ? 7.848 6.039 -10.627 1.00 93.19 74 LYS A CA 1
ATOM 572 C C . LYS A 1 74 ? 8.609 6.877 -9.604 1.00 93.19 74 LYS A C 1
ATOM 574 O O . LYS A 1 74 ? 9.013 7.998 -9.904 1.00 93.19 74 LYS A O 1
ATOM 579 N N . LEU A 1 75 ? 8.834 6.313 -8.424 1.00 95.31 75 LEU A N 1
ATOM 580 C CA . LEU A 1 75 ? 9.633 6.946 -7.386 1.00 95.31 75 LEU A CA 1
ATOM 581 C C . LEU A 1 75 ? 11.125 6.878 -7.711 1.00 95.31 75 LEU A C 1
ATOM 583 O O . LEU A 1 75 ? 11.602 5.946 -8.363 1.00 95.31 75 LEU A O 1
ATOM 587 N N . ILE A 1 76 ? 11.867 7.856 -7.197 1.00 96.62 76 ILE A N 1
ATOM 588 C CA . ILE A 1 76 ? 13.328 7.805 -7.156 1.00 96.62 76 ILE A CA 1
ATOM 589 C C . ILE A 1 76 ? 13.73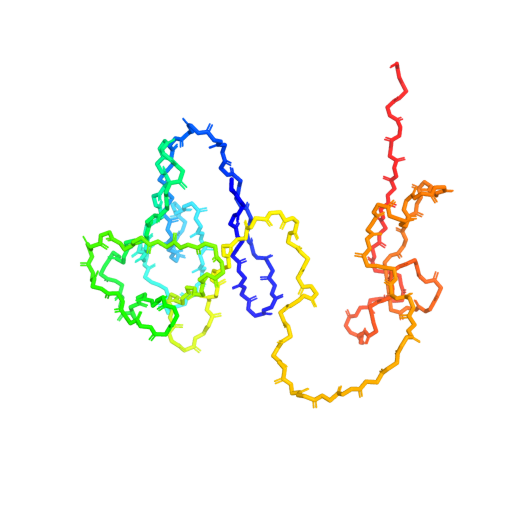3 6.856 -6.012 1.00 96.62 76 ILE A C 1
ATOM 591 O O . ILE A 1 76 ? 13.302 7.082 -4.876 1.00 96.62 76 ILE A O 1
ATOM 595 N N . PRO A 1 77 ? 14.543 5.812 -6.274 1.00 95.75 77 PRO A N 1
ATOM 596 C CA . PRO A 1 77 ? 15.017 4.901 -5.234 1.00 95.75 77 PRO A CA 1
ATOM 597 C C . PRO A 1 77 ? 15.754 5.612 -4.094 1.00 95.75 77 PRO A C 1
ATOM 599 O O . PRO A 1 77 ? 16.418 6.626 -4.304 1.00 95.75 77 PRO A O 1
ATOM 602 N N . ASN A 1 78 ? 15.632 5.065 -2.884 1.00 96.31 78 ASN A N 1
ATOM 603 C CA . ASN A 1 78 ? 16.213 5.551 -1.626 1.00 96.31 78 ASN A CA 1
ATOM 604 C C . ASN A 1 78 ? 15.849 6.997 -1.244 1.00 96.31 78 ASN A C 1
ATOM 606 O O . ASN A 1 78 ? 16.451 7.567 -0.334 1.00 96.31 78 ASN A O 1
ATOM 610 N N . SER A 1 79 ? 14.860 7.597 -1.907 1.00 96.56 79 SER A N 1
ATOM 611 C CA . SER A 1 79 ? 14.371 8.937 -1.598 1.00 96.56 79 SER A CA 1
ATOM 612 C C . SER A 1 79 ? 13.036 8.857 -0.844 1.00 96.56 79 SER A C 1
ATOM 614 O O . SER A 1 79 ? 12.132 8.145 -1.294 1.00 96.56 79 SER A O 1
ATOM 616 N N . PRO A 1 80 ? 12.870 9.559 0.293 1.00 95.25 80 PRO A N 1
ATOM 617 C CA . PRO A 1 80 ? 11.577 9.688 0.958 1.00 95.25 80 PRO A CA 1
ATOM 618 C C . PRO A 1 80 ? 10.588 10.464 0.094 1.00 95.25 80 PRO A C 1
ATOM 620 O O . PRO A 1 80 ? 10.772 11.648 -0.174 1.00 95.25 80 PRO A O 1
ATOM 623 N N . ASN A 1 81 ? 9.506 9.802 -0.307 1.00 95.25 81 ASN A N 1
ATOM 624 C CA . ASN A 1 81 ? 8.415 10.426 -1.042 1.00 95.25 81 ASN A CA 1
ATOM 625 C C . ASN A 1 81 ? 7.202 10.525 -0.127 1.00 95.25 81 ASN A C 1
ATOM 627 O O . ASN A 1 81 ? 6.676 9.503 0.317 1.00 95.25 81 ASN A O 1
ATOM 631 N N . LYS A 1 82 ? 6.771 11.750 0.180 1.00 93.31 82 LYS A N 1
ATOM 632 C CA . LYS A 1 82 ? 5.578 11.972 1.000 1.00 93.31 82 LYS A CA 1
ATOM 633 C C . LYS A 1 82 ? 4.350 11.439 0.261 1.00 93.31 82 LYS A C 1
ATOM 635 O O . LYS A 1 82 ? 4.148 11.758 -0.907 1.00 93.31 82 LYS A O 1
ATOM 640 N N . ILE A 1 83 ? 3.552 10.640 0.955 1.00 90.19 83 ILE A N 1
ATOM 641 C CA . ILE A 1 83 ? 2.325 10.019 0.452 1.00 90.19 83 ILE A CA 1
ATOM 642 C C . ILE A 1 83 ? 1.148 10.465 1.314 1.00 90.19 83 ILE A C 1
ATOM 644 O O . ILE A 1 83 ? 1.272 10.639 2.528 1.00 90.19 83 ILE A O 1
ATOM 648 N N . SER A 1 84 ? 0.007 10.674 0.673 1.00 84.56 84 SER A N 1
ATOM 649 C CA . SER A 1 84 ? -1.209 11.199 1.284 1.00 84.56 84 SER A CA 1
ATOM 650 C C . SER A 1 84 ? -2.368 10.220 1.147 1.00 84.56 84 SER A C 1
ATOM 652 O O . SER A 1 84 ? -2.346 9.261 0.379 1.00 84.56 84 SER A O 1
ATOM 654 N N . ILE A 1 85 ? -3.420 10.465 1.919 1.00 80.00 85 ILE A N 1
ATOM 655 C CA . ILE A 1 85 ? -4.667 9.708 1.810 1.00 80.00 85 ILE A CA 1
ATOM 656 C C . ILE A 1 85 ? -5.228 9.824 0.394 1.00 80.00 85 ILE A C 1
ATOM 658 O O . ILE A 1 85 ? -5.251 10.908 -0.182 1.00 80.00 85 ILE A O 1
ATOM 662 N N . GLY A 1 86 ? -5.695 8.697 -0.141 1.00 75.19 86 GLY A N 1
ATOM 663 C CA . GLY A 1 86 ? -6.189 8.587 -1.511 1.00 75.19 86 GLY A CA 1
ATOM 664 C C . GLY A 1 86 ? -5.109 8.292 -2.552 1.00 75.19 86 GLY A C 1
ATOM 665 O O . GLY A 1 86 ? -5.465 7.903 -3.662 1.00 75.19 86 GLY A O 1
ATOM 666 N N . ASP A 1 87 ? -3.820 8.399 -2.209 1.00 83.44 87 ASP A N 1
ATOM 667 C CA . ASP A 1 87 ? -2.758 8.003 -3.131 1.00 83.44 87 ASP A CA 1
ATOM 668 C C . ASP A 1 87 ? -2.801 6.498 -3.396 1.00 83.44 87 ASP A C 1
ATOM 670 O O . ASP A 1 87 ? -2.914 5.670 -2.484 1.00 83.44 87 ASP A O 1
ATOM 674 N N . LYS A 1 88 ? -2.660 6.155 -4.674 1.00 83.25 88 LYS A N 1
ATOM 675 C CA . LYS A 1 88 ? -2.540 4.785 -5.157 1.00 83.25 88 LYS A CA 1
ATOM 676 C C . LYS A 1 88 ? -1.070 4.440 -5.310 1.00 83.25 88 LYS A C 1
ATOM 678 O O . LYS A 1 88 ? -0.383 4.984 -6.175 1.00 83.25 88 LYS A O 1
ATOM 683 N N . ILE A 1 89 ? -0.587 3.503 -4.503 1.00 87.75 89 ILE A N 1
ATOM 684 C CA . ILE A 1 89 ? 0.803 3.037 -4.576 1.00 87.75 89 ILE A CA 1
ATOM 685 C C . ILE A 1 89 ? 0.848 1.701 -5.293 1.00 87.75 89 ILE A C 1
ATOM 687 O O . ILE A 1 89 ? 0.080 0.807 -4.963 1.00 87.75 89 ILE A O 1
ATOM 691 N N . THR A 1 90 ? 1.764 1.551 -6.244 1.00 88.31 90 THR A N 1
ATOM 692 C CA . THR A 1 90 ? 1.990 0.304 -6.984 1.00 88.31 90 THR A CA 1
ATOM 693 C C . THR A 1 90 ? 3.426 -0.166 -6.788 1.00 88.31 90 THR A C 1
ATOM 695 O O . THR A 1 90 ? 4.357 0.572 -7.091 1.00 88.31 90 THR A O 1
ATOM 698 N N . LEU A 1 91 ? 3.614 -1.395 -6.299 1.00 87.69 91 LEU A N 1
ATOM 699 C CA . LEU A 1 91 ? 4.946 -1.978 -6.043 1.00 87.69 91 LEU A CA 1
ATOM 700 C C . LEU A 1 91 ? 5.470 -2.832 -7.213 1.00 87.69 91 LEU A C 1
ATOM 702 O O . LEU A 1 91 ? 6.586 -3.317 -7.191 1.00 87.69 91 LEU A O 1
ATOM 706 N N . ALA A 1 92 ? 4.669 -3.096 -8.241 1.00 82.25 92 ALA A N 1
ATOM 707 C CA . ALA A 1 92 ? 5.140 -3.753 -9.459 1.00 82.25 92 ALA A CA 1
ATOM 708 C C . ALA A 1 92 ? 4.109 -3.567 -10.571 1.00 82.25 92 ALA A C 1
ATOM 710 O O . ALA A 1 92 ? 2.929 -3.849 -10.366 1.00 82.25 92 ALA A O 1
ATOM 711 N N . VAL A 1 93 ? 4.567 -3.142 -11.750 1.00 68.88 93 VAL A N 1
ATOM 712 C CA . VAL A 1 93 ? 3.699 -2.789 -12.887 1.00 68.88 93 VAL A CA 1
ATOM 713 C C . VAL A 1 93 ? 2.861 -3.978 -13.380 1.00 68.88 93 VAL A C 1
ATOM 715 O O . VAL A 1 93 ? 1.699 -3.806 -13.730 1.00 68.88 93 VAL A O 1
ATOM 718 N N . GLU A 1 94 ? 3.416 -5.193 -13.362 1.00 60.19 94 GLU A N 1
ATOM 719 C CA . GLU A 1 94 ? 2.789 -6.374 -13.981 1.00 60.19 94 GLU A CA 1
ATOM 720 C C . GLU A 1 94 ? 1.668 -7.017 -13.142 1.00 60.19 94 GLU A C 1
ATOM 722 O O . GLU A 1 94 ? 0.828 -7.724 -13.688 1.00 60.19 94 GLU A O 1
ATOM 727 N N . ASN A 1 95 ? 1.591 -6.741 -11.833 1.00 55.09 95 ASN A N 1
ATOM 728 C CA . ASN A 1 95 ? 0.667 -7.432 -10.919 1.00 55.09 95 ASN A CA 1
ATOM 729 C C . ASN A 1 95 ? 0.049 -6.495 -9.869 1.00 55.09 95 ASN A C 1
ATOM 731 O O . ASN A 1 95 ? -0.051 -6.895 -8.712 1.00 55.09 95 ASN A O 1
ATOM 735 N N . GLN A 1 96 ? -0.292 -5.258 -10.256 1.00 60.53 96 GLN A N 1
ATOM 736 C CA . GLN A 1 96 ? -1.031 -4.237 -9.482 1.00 60.53 96 GLN A CA 1
ATOM 737 C C . GLN A 1 96 ? -1.217 -4.577 -7.990 1.00 60.53 96 GLN A C 1
ATOM 739 O O . GLN A 1 96 ? -2.306 -4.915 -7.526 1.00 60.53 96 GLN A O 1
ATOM 744 N N . VAL A 1 97 ? -0.118 -4.538 -7.231 1.00 65.56 97 VAL A N 1
ATOM 745 C CA . VAL A 1 97 ? -0.206 -4.564 -5.773 1.00 65.56 97 VAL A CA 1
ATOM 746 C C . VAL A 1 97 ? -0.492 -3.134 -5.379 1.00 65.56 97 VAL A C 1
ATOM 748 O O . VAL A 1 97 ? 0.401 -2.289 -5.476 1.00 65.56 97 VAL A O 1
ATOM 751 N N . GLU A 1 98 ? -1.730 -2.876 -4.982 1.00 68.75 98 GLU A N 1
ATOM 752 C CA . GLU A 1 98 ? -2.205 -1.536 -4.693 1.00 68.75 98 GLU A CA 1
ATOM 753 C C . GLU A 1 98 ? -2.257 -1.303 -3.190 1.00 68.75 98 GLU A C 1
ATOM 755 O O . GLU A 1 98 ? -2.973 -1.977 -2.445 1.00 68.75 98 GLU A O 1
ATOM 760 N N . LEU A 1 99 ? -1.494 -0.319 -2.724 1.00 69.94 99 LEU A N 1
ATOM 761 C CA . LEU A 1 99 ? -1.732 0.241 -1.403 1.00 69.94 99 LEU A CA 1
ATOM 762 C C . LEU A 1 99 ? -2.794 1.318 -1.520 1.00 69.94 99 LEU A C 1
ATOM 764 O O . LEU A 1 99 ? -2.670 2.213 -2.359 1.00 69.94 99 LEU A O 1
ATOM 768 N N . LEU A 1 100 ? -3.767 1.265 -0.617 1.00 68.12 100 LEU A N 1
ATOM 769 C CA . LEU A 1 100 ? -4.691 2.360 -0.400 1.00 68.12 100 LEU A CA 1
ATOM 770 C C . LEU A 1 100 ? -4.448 2.951 0.987 1.00 68.12 100 LEU A C 1
ATOM 772 O O . LEU A 1 100 ? -4.511 2.260 2.012 1.00 68.12 100 LEU A O 1
ATOM 776 N N . ILE A 1 101 ? -4.199 4.254 1.014 1.00 68.00 101 ILE A N 1
ATOM 777 C CA . ILE A 1 101 ? -4.128 5.035 2.246 1.00 68.00 101 ILE A CA 1
ATOM 778 C C . ILE A 1 101 ? -5.508 5.645 2.467 1.00 68.00 101 ILE A C 1
ATOM 780 O O . ILE A 1 101 ? -5.976 6.418 1.634 1.00 68.00 101 ILE A O 1
ATOM 784 N N . THR A 1 102 ? -6.168 5.308 3.577 1.00 62.00 102 THR A N 1
ATOM 785 C CA . THR A 1 102 ? -7.511 5.824 3.885 1.00 62.00 102 THR A CA 1
ATOM 786 C C . THR A 1 102 ? -7.610 6.345 5.316 1.00 62.00 102 THR A C 1
ATOM 788 O O . THR A 1 102 ? -6.938 5.874 6.240 1.00 62.00 102 THR A O 1
ATOM 791 N N . GLN A 1 103 ? -8.490 7.319 5.517 1.00 55.62 103 GLN A N 1
ATOM 792 C CA . GLN A 1 103 ? -8.997 7.656 6.838 1.00 55.62 103 GLN A CA 1
ATOM 793 C C . GLN A 1 103 ? -10.364 7.003 7.001 1.00 55.62 103 GLN A C 1
ATOM 795 O O . GLN A 1 103 ? -11.282 7.256 6.233 1.00 55.62 103 GLN A O 1
ATOM 800 N N . ASP A 1 104 ? -10.442 6.147 8.013 1.00 47.31 104 ASP A N 1
ATOM 801 C CA . ASP A 1 104 ? -11.633 5.429 8.441 1.00 47.31 104 ASP A CA 1
ATOM 802 C C . ASP A 1 104 ? -12.298 4.479 7.439 1.00 47.31 104 ASP A C 1
ATOM 804 O O . ASP A 1 104 ? -11.967 4.393 6.263 1.00 47.31 104 ASP A O 1
ATOM 808 N N . ASP A 1 105 ? -13.033 3.566 8.065 1.00 46.09 105 ASP A N 1
ATOM 809 C CA . ASP A 1 105 ? -13.393 2.198 7.707 1.00 46.09 105 ASP A CA 1
ATOM 810 C C . ASP A 1 105 ? -13.223 1.796 6.239 1.00 46.09 105 ASP A C 1
ATOM 812 O O . ASP A 1 105 ? -13.952 2.242 5.364 1.00 46.09 105 ASP A O 1
ATOM 816 N N . PHE A 1 106 ? -12.252 0.896 6.006 1.00 49.78 106 PHE A N 1
ATOM 817 C CA . PHE A 1 106 ? -12.003 0.174 4.752 1.00 49.78 106 PHE A CA 1
ATOM 818 C C . PHE A 1 106 ? -13.274 -0.534 4.259 1.00 49.78 106 PHE A C 1
ATOM 820 O O . PHE A 1 106 ? -13.427 -1.745 4.417 1.00 49.78 106 PHE A O 1
ATOM 827 N N . ASN A 1 107 ? -14.188 0.223 3.667 1.00 44.16 107 ASN A N 1
ATOM 828 C CA . ASN A 1 107 ? -15.314 -0.297 2.927 1.00 44.16 107 ASN A CA 1
ATOM 829 C C . ASN A 1 107 ? -14.796 -0.563 1.511 1.00 44.16 107 ASN A C 1
ATOM 831 O O . ASN A 1 107 ? -14.695 0.333 0.677 1.00 44.16 107 ASN A O 1
ATOM 835 N N . ILE A 1 108 ? -14.361 -1.803 1.271 1.00 50.03 108 ILE A N 1
ATOM 836 C CA . ILE A 1 108 ? -13.790 -2.259 -0.012 1.00 50.03 108 ILE A CA 1
ATOM 837 C C . ILE A 1 108 ? -14.844 -2.212 -1.142 1.00 50.03 108 ILE A C 1
ATOM 839 O O . ILE A 1 108 ? -14.515 -2.356 -2.313 1.00 50.03 108 ILE A O 1
ATOM 843 N N . SER A 1 109 ? -16.104 -1.926 -0.817 1.00 49.09 109 SER A N 1
ATOM 844 C CA . SER A 1 109 ? -17.200 -1.681 -1.759 1.00 49.09 109 SER A CA 1
ATOM 845 C C . SER A 1 109 ? -17.025 -0.436 -2.640 1.00 49.09 109 SER A C 1
ATOM 847 O O . SER A 1 109 ? -17.791 -0.282 -3.582 1.00 49.09 109 SER A O 1
ATOM 849 N N . SER A 1 110 ? -16.017 0.412 -2.401 1.00 41.72 110 SER A N 1
ATOM 850 C CA . SER A 1 110 ? -15.777 1.629 -3.199 1.00 41.72 110 SER A CA 1
ATOM 851 C C . SER A 1 110 ? -14.647 1.521 -4.231 1.00 41.72 110 SER A C 1
ATOM 853 O O . SER A 1 110 ? -14.382 2.498 -4.929 1.00 41.72 110 SER A O 1
ATOM 855 N N . VAL A 1 111 ? -13.964 0.374 -4.364 1.00 40.59 111 VAL A N 1
ATOM 856 C CA . VAL A 1 111 ? -12.987 0.163 -5.456 1.00 40.59 111 VAL A CA 1
ATOM 857 C C . VAL A 1 111 ? -13.739 -0.266 -6.723 1.00 40.59 111 VAL A C 1
ATOM 859 O O . VAL A 1 111 ? -13.532 -1.343 -7.273 1.00 40.59 111 VAL A O 1
ATOM 862 N N . GLU A 1 112 ? -14.670 0.577 -7.169 1.00 33.56 112 GLU A N 1
ATOM 863 C CA . GLU A 1 112 ? -15.287 0.474 -8.487 1.00 33.56 112 GLU A CA 1
ATOM 864 C C . GLU A 1 112 ? -14.382 1.177 -9.500 1.00 33.56 112 GLU A C 1
ATOM 866 O O . GLU A 1 112 ? -14.263 2.405 -9.534 1.00 33.56 112 GLU A O 1
ATOM 871 N N . LEU A 1 113 ? -13.765 0.388 -10.380 1.00 34.97 113 LEU A N 1
ATOM 872 C CA . LEU A 1 113 ? -13.428 0.869 -11.713 1.00 34.97 113 LEU A CA 1
ATOM 873 C C . LEU A 1 113 ? -14.748 1.322 -12.349 1.00 34.97 113 LEU A C 1
ATOM 875 O O . LEU A 1 113 ? -15.542 0.484 -12.762 1.00 34.97 113 LEU A O 1
ATOM 879 N N . LYS A 1 114 ? -15.019 2.633 -12.379 1.00 30.41 114 LYS A N 1
ATOM 880 C CA . LYS A 1 114 ? -16.192 3.171 -13.080 1.00 30.41 114 LYS A CA 1
ATOM 881 C C . LYS A 1 114 ? -16.139 2.743 -14.551 1.00 30.41 114 LYS A C 1
ATOM 883 O O . LYS A 1 114 ? -15.173 3.071 -15.241 1.00 30.41 114 LYS A O 1
ATOM 888 N N . PRO A 1 115 ? -17.242 2.202 -15.077 1.00 27.84 115 PRO A N 1
ATOM 889 C CA . PRO A 1 115 ? -17.845 2.803 -16.244 1.00 27.84 115 PRO A CA 1
ATOM 890 C C . PRO A 1 115 ? -19.165 3.448 -15.831 1.00 27.84 115 PRO A C 1
ATOM 892 O O . PRO A 1 115 ? -20.002 2.862 -15.153 1.00 27.84 115 PRO A O 1
ATOM 895 N N . SER A 1 116 ? -19.299 4.709 -16.220 1.00 40.34 116 SER A N 1
ATOM 896 C CA . SER A 1 116 ? -20.482 5.552 -16.108 1.00 40.34 116 SER A CA 1
ATOM 897 C C . SER A 1 116 ? -21.787 4.803 -16.382 1.00 40.34 116 SER A C 1
ATOM 899 O O . SER A 1 116 ? -21.888 4.138 -17.407 1.00 40.34 116 SER A O 1
ATOM 901 N N . THR A 1 117 ? -22.813 4.998 -15.550 1.00 30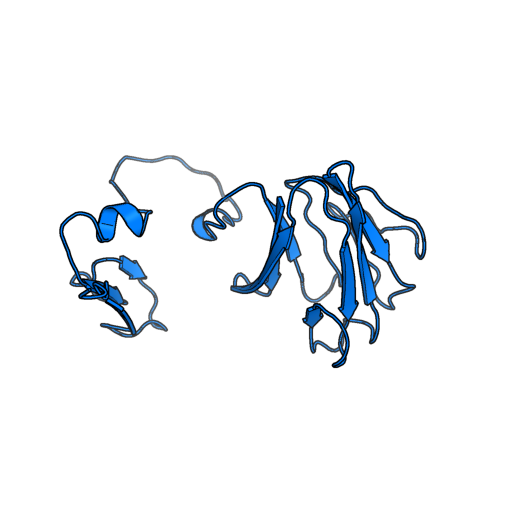.42 117 THR A N 1
ATOM 902 C CA . THR A 1 117 ? -24.151 5.505 -15.931 1.00 30.42 117 THR A CA 1
ATOM 903 C C . THR A 1 117 ? -25.100 5.485 -14.726 1.00 30.42 117 THR A C 1
ATOM 905 O O . THR A 1 117 ? -24.977 4.660 -13.830 1.00 30.42 117 THR A O 1
ATOM 908 N N . ASN A 1 118 ? -26.002 6.470 -14.687 1.00 44.78 118 ASN A N 1
ATOM 909 C CA . ASN A 1 118 ? -27.089 6.635 -13.717 1.00 44.78 118 ASN A CA 1
ATOM 910 C C . ASN A 1 118 ? -27.949 5.366 -13.546 1.00 44.78 118 ASN A C 1
ATOM 912 O O . ASN A 1 118 ? -28.137 4.656 -14.530 1.00 44.78 118 ASN A O 1
ATOM 916 N N . VAL A 1 119 ? -28.565 5.189 -12.364 1.00 34.75 119 VAL A N 1
ATOM 917 C CA . VAL A 1 119 ? -30.031 5.037 -12.144 1.00 34.75 119 VAL A CA 1
ATOM 918 C C . VAL A 1 119 ? -30.342 4.365 -10.784 1.00 34.75 119 VAL A C 1
ATOM 920 O O . VAL A 1 119 ? -29.867 3.279 -10.482 1.00 34.75 119 VAL A O 1
ATOM 923 N N . ASP A 1 120 ? -31.179 5.071 -10.017 1.00 32.94 120 ASP A N 1
ATOM 924 C CA . ASP A 1 120 ? -32.155 4.690 -8.984 1.00 32.94 120 ASP A CA 1
ATOM 925 C C . ASP A 1 120 ? -31.822 3.908 -7.694 1.00 32.94 120 ASP A C 1
ATOM 927 O O . ASP A 1 120 ? -31.315 2.794 -7.635 1.00 32.94 120 ASP A O 1
ATOM 931 N N . THR A 1 121 ? -32.295 4.552 -6.624 1.00 44.34 121 THR A N 1
ATOM 932 C CA . THR A 1 121 ? -32.691 4.094 -5.291 1.00 44.34 121 THR A CA 1
ATOM 933 C C . THR A 1 121 ? -33.044 2.607 -5.140 1.00 44.34 121 THR A C 1
ATOM 935 O O . THR A 1 121 ? -34.123 2.185 -5.548 1.00 44.34 121 THR A O 1
ATOM 938 N N . GLN A 1 122 ? -32.237 1.867 -4.370 1.00 39.00 122 GLN A N 1
ATOM 939 C CA . GLN A 1 122 ? -32.715 0.875 -3.396 1.00 39.00 122 GLN A CA 1
ATOM 940 C C . GLN A 1 122 ? -31.626 0.567 -2.355 1.00 39.00 122 GLN A C 1
ATOM 942 O O . GLN A 1 122 ? -30.449 0.383 -2.656 1.00 39.00 122 GLN A O 1
ATOM 947 N N . THR A 1 123 ? -32.042 0.596 -1.093 1.00 40.50 123 THR A N 1
ATOM 948 C CA . THR A 1 123 ? -31.240 0.598 0.132 1.00 40.50 123 THR A CA 1
ATOM 949 C C . THR A 1 123 ? -30.391 -0.667 0.278 1.00 40.50 123 THR A C 1
ATOM 951 O O . THR A 1 123 ? -30.811 -1.654 0.877 1.00 40.50 123 THR A O 1
ATOM 954 N N . SER A 1 124 ? -29.163 -0.630 -0.233 1.00 39.75 124 SER A N 1
ATOM 955 C CA . SER A 1 124 ? -28.146 -1.622 0.112 1.00 39.75 124 SER A CA 1
ATOM 956 C C . SER A 1 124 ? -27.715 -1.359 1.554 1.00 39.75 124 SER A C 1
ATOM 958 O O . SER A 1 124 ? -27.084 -0.342 1.831 1.00 39.75 124 SER A O 1
ATOM 960 N N . LYS A 1 125 ? -28.097 -2.232 2.493 1.00 47.56 125 LYS A N 1
ATOM 961 C CA . LYS A 1 125 ? -27.582 -2.206 3.871 1.00 47.56 125 LYS A CA 1
ATOM 962 C C . LYS A 1 125 ? -26.074 -2.448 3.812 1.00 47.56 125 LYS A C 1
ATOM 964 O O . LYS A 1 125 ? -25.627 -3.584 3.716 1.00 47.56 125 LYS A O 1
ATOM 969 N N . THR A 1 126 ? -25.292 -1.378 3.801 1.00 45.69 126 THR A N 1
ATOM 970 C CA . THR A 1 126 ? -23.839 -1.407 3.584 1.00 45.69 126 THR A CA 1
ATOM 971 C C . THR A 1 126 ? -23.040 -1.424 4.885 1.00 45.69 126 THR A C 1
ATOM 973 O O . THR A 1 126 ? -21.812 -1.379 4.834 1.00 45.69 126 THR A O 1
ATOM 976 N N . SER A 1 127 ? -23.691 -1.523 6.053 1.00 59.97 127 SER A N 1
ATOM 977 C CA . SER A 1 127 ? -22.997 -1.526 7.343 1.00 59.97 127 SER A CA 1
ATOM 978 C C . SER A 1 127 ? -23.370 -2.711 8.247 1.00 59.97 127 SER A C 1
ATOM 980 O O . SER A 1 127 ? -24.536 -3.005 8.516 1.00 59.97 127 SER A O 1
ATOM 982 N N . ILE A 1 128 ? -22.344 -3.401 8.757 1.00 61.69 128 ILE A N 1
ATOM 983 C CA . ILE A 1 128 ? -22.480 -4.506 9.727 1.00 61.69 128 ILE A CA 1
ATOM 984 C C . ILE A 1 128 ? -23.133 -4.000 11.025 1.00 61.69 128 ILE A C 1
ATOM 986 O O . ILE A 1 128 ? -23.912 -4.711 11.658 1.00 61.69 128 ILE A O 1
ATOM 990 N N . SER A 1 129 ? -22.881 -2.738 11.377 1.00 63.25 129 SER A N 1
ATOM 991 C CA . SER A 1 129 ? -23.488 -2.041 12.512 1.00 63.25 129 SER A CA 1
ATOM 992 C C . SER A 1 129 ? -25.011 -1.924 12.389 1.00 63.25 129 SER A C 1
ATOM 994 O O . SER A 1 129 ? -25.710 -2.058 13.389 1.00 63.25 129 SER A O 1
ATOM 996 N N . GLU A 1 130 ? -25.548 -1.704 11.185 1.00 62.44 130 GLU A N 1
ATOM 997 C CA . GLU A 1 130 ? -26.997 -1.723 10.941 1.00 62.44 130 GLU A CA 1
ATOM 998 C C . GLU A 1 130 ? -27.562 -3.141 10.922 1.00 62.44 130 GLU A C 1
ATOM 1000 O O . GLU A 1 130 ? -28.671 -3.353 11.406 1.00 62.44 130 GLU A O 1
ATOM 1005 N N . ALA A 1 131 ? -26.811 -4.121 10.416 1.00 61.72 131 ALA A N 1
ATOM 1006 C CA . ALA A 1 131 ? -27.253 -5.516 10.401 1.00 61.72 131 ALA A CA 1
ATOM 1007 C C . ALA A 1 131 ? -27.321 -6.143 11.807 1.00 61.72 131 ALA A C 1
ATOM 1009 O O . ALA A 1 131 ? -28.174 -6.992 12.059 1.00 61.72 131 ALA A O 1
ATOM 1010 N N . LEU A 1 132 ? -26.468 -5.693 12.735 1.00 64.94 132 LEU A N 1
ATOM 1011 C CA . LEU A 1 132 ? -26.463 -6.117 14.141 1.00 64.94 132 LEU A CA 1
ATOM 1012 C C . LEU A 1 132 ? -27.415 -5.303 15.039 1.00 64.94 132 LEU A C 1
ATOM 1014 O O . LEU A 1 132 ? -27.599 -5.651 16.208 1.00 64.94 132 LEU A O 1
ATOM 1018 N N . LYS A 1 133 ? -28.059 -4.236 14.536 1.00 63.47 133 LYS A N 1
ATOM 1019 C CA . LYS A 1 133 ? -29.107 -3.527 15.292 1.00 63.47 133 LYS A CA 1
ATOM 1020 C C . LYS A 1 133 ? -30.329 -4.439 15.443 1.00 63.47 133 LYS A C 1
ATOM 1022 O O . LYS A 1 133 ? -31.137 -4.574 14.532 1.00 63.47 133 LYS A O 1
ATOM 1027 N N . GLY A 1 134 ? -30.460 -5.057 16.617 1.00 63.50 134 GLY A N 1
ATOM 1028 C CA . GLY A 1 134 ? -31.608 -5.894 16.985 1.00 63.50 134 GLY A CA 1
ATOM 1029 C C . GLY A 1 134 ? -31.471 -7.382 16.648 1.00 63.50 134 GLY A C 1
ATOM 1030 O O . GLY A 1 134 ? -32.425 -8.128 16.852 1.00 63.50 134 GLY A O 1
ATOM 1031 N N . LYS A 1 135 ? -30.306 -7.835 16.168 1.00 71.31 135 LYS A N 1
ATOM 1032 C CA . LYS A 1 135 ? -30.011 -9.257 15.949 1.00 71.31 135 LYS A CA 1
ATOM 1033 C C . LYS A 1 135 ? -28.672 -9.623 16.577 1.00 71.31 135 LYS A C 1
ATOM 1035 O O . LYS A 1 135 ? -27.678 -8.932 16.382 1.00 71.31 135 LYS A O 1
ATOM 1040 N N . ASN A 1 136 ? -28.634 -10.755 17.275 1.00 75.25 136 ASN A N 1
ATOM 1041 C CA . ASN A 1 136 ? -27.393 -11.295 17.839 1.00 75.25 136 ASN A CA 1
ATOM 1042 C C . ASN A 1 136 ? -26.571 -12.076 16.810 1.00 75.25 136 ASN A C 1
ATOM 1044 O O . ASN A 1 136 ? -25.453 -12.473 17.104 1.00 75.25 136 ASN A O 1
ATOM 1048 N N . LYS A 1 137 ? -27.117 -12.296 15.611 1.00 81.12 137 LYS A N 1
ATOM 1049 C CA . LYS A 1 137 ? -26.521 -13.111 14.560 1.00 81.12 137 LYS A CA 1
ATOM 1050 C C . LYS A 1 137 ? -26.763 -12.478 13.195 1.00 81.12 137 LYS A C 1
ATOM 1052 O O . LYS A 1 137 ? -27.883 -12.063 12.907 1.00 81.12 137 LYS A O 1
ATOM 1057 N N . VAL A 1 138 ? -25.716 -12.444 12.378 1.00 86.50 138 VAL A N 1
ATOM 1058 C CA . VAL A 1 138 ? -25.713 -11.960 10.993 1.00 86.50 138 VAL A CA 1
ATOM 1059 C C . VAL A 1 138 ? -25.153 -13.059 10.103 1.00 86.50 138 VAL A C 1
ATOM 1061 O O . VAL A 1 138 ? -24.079 -13.599 10.378 1.00 86.50 138 VAL A O 1
ATOM 1064 N N . ILE A 1 139 ? -25.879 -13.404 9.043 1.00 82.75 139 ILE A N 1
ATOM 1065 C CA . ILE A 1 139 ? -25.487 -14.428 8.071 1.00 82.75 139 ILE A CA 1
ATOM 1066 C C . ILE A 1 139 ? -25.021 -13.755 6.780 1.00 82.75 139 ILE A C 1
ATOM 1068 O O . ILE A 1 139 ? -25.717 -12.912 6.219 1.00 82.75 139 ILE A O 1
ATOM 1072 N N . ILE A 1 140 ? -23.854 -14.164 6.291 1.00 87.38 140 ILE A N 1
ATOM 1073 C CA . ILE A 1 140 ? -23.267 -13.709 5.031 1.00 87.38 140 ILE A CA 1
ATOM 1074 C C . ILE A 1 140 ? -23.312 -14.881 4.051 1.00 87.38 140 ILE A C 1
ATOM 1076 O O . ILE A 1 140 ? -22.832 -15.972 4.374 1.00 87.38 140 ILE A O 1
ATOM 1080 N N . GLY A 1 141 ? -23.855 -14.693 2.851 1.00 84.88 141 GLY A N 1
ATOM 1081 C CA . GLY A 1 141 ? -23.968 -15.779 1.879 1.00 84.88 141 GLY A CA 1
ATOM 1082 C C . GLY A 1 141 ? -24.524 -15.349 0.530 1.00 84.88 141 GLY A C 1
ATOM 1083 O O . GLY A 1 141 ? -24.800 -14.180 0.296 1.00 84.88 141 GLY A O 1
ATOM 1084 N N . ARG A 1 142 ? -24.635 -16.312 -0.385 1.00 80.38 142 ARG A N 1
ATOM 1085 C CA . ARG A 1 142 ? -25.113 -16.087 -1.757 1.00 80.38 142 ARG A CA 1
ATOM 1086 C C . ARG A 1 142 ? -26.635 -16.027 -1.861 1.00 80.38 142 ARG A C 1
ATOM 1088 O O . ARG A 1 142 ? -27.151 -15.469 -2.822 1.00 80.38 142 ARG A O 1
ATOM 1095 N N . ASN A 1 143 ? -27.344 -16.660 -0.931 1.00 86.00 143 ASN A N 1
ATOM 1096 C CA . ASN A 1 143 ? -28.799 -16.684 -0.961 1.00 86.00 143 ASN A CA 1
ATOM 1097 C C . ASN A 1 143 ? -29.391 -15.359 -0.475 1.00 86.00 143 ASN A C 1
ATOM 1099 O O . ASN A 1 143 ? -28.802 -14.667 0.351 1.00 86.00 143 ASN A O 1
ATOM 1103 N N . ASP A 1 144 ? -30.593 -15.068 -0.956 1.00 81.75 144 ASP A N 1
ATOM 1104 C CA . ASP A 1 144 ? -31.429 -13.937 -0.551 1.00 81.75 144 ASP A CA 1
ATOM 1105 C C . ASP A 1 144 ? -31.889 -14.003 0.917 1.00 81.75 144 ASP A C 1
ATOM 1107 O O . ASP A 1 144 ? -32.225 -12.978 1.504 1.00 81.75 144 ASP A O 1
ATOM 1111 N N . ASP A 1 145 ? -31.845 -15.187 1.534 1.00 83.44 145 ASP A N 1
ATOM 1112 C CA . ASP A 1 145 ? -32.131 -15.400 2.957 1.00 83.44 145 ASP A CA 1
ATOM 1113 C C . ASP A 1 145 ? -30.989 -14.977 3.906 1.00 83.44 145 ASP A C 1
ATOM 1115 O O . ASP A 1 145 ? -31.108 -15.136 5.125 1.00 83.44 145 ASP A O 1
ATOM 1119 N N . CYS A 1 146 ? -29.880 -14.450 3.375 1.00 78.69 146 CYS A N 1
ATOM 1120 C CA . CYS A 1 146 ? -28.753 -13.937 4.156 1.00 78.69 146 CYS A CA 1
ATOM 1121 C C . CYS A 1 146 ? -28.919 -12.448 4.500 1.00 78.69 146 CYS A C 1
ATOM 1123 O O . CYS A 1 146 ? -29.429 -11.662 3.708 1.00 78.69 146 CYS A O 1
ATOM 1125 N N . ASP A 1 147 ? -28.424 -12.032 5.671 1.00 81.19 147 ASP A N 1
ATOM 1126 C CA . ASP A 1 147 ? -28.425 -10.622 6.089 1.00 81.19 147 ASP A CA 1
ATOM 1127 C C . ASP A 1 147 ? -27.470 -9.765 5.237 1.00 81.19 147 ASP A C 1
ATOM 1129 O O . ASP A 1 147 ? -27.720 -8.577 5.035 1.00 81.19 147 ASP A O 1
ATOM 1133 N N . PHE A 1 148 ? -26.396 -10.378 4.726 1.00 75.94 148 PHE A N 1
ATOM 1134 C CA . PHE A 1 148 ? -25.505 -9.817 3.711 1.00 75.94 148 PHE A CA 1
ATOM 1135 C C . PHE A 1 148 ? -25.409 -10.764 2.518 1.00 75.94 148 PHE A C 1
ATOM 1137 O O . PHE A 1 148 ? -24.793 -11.833 2.602 1.00 75.94 148 PHE A O 1
ATOM 1144 N N . VAL A 1 149 ? -26.006 -10.344 1.402 1.00 79.44 149 VAL A N 1
ATOM 1145 C CA . VAL A 1 149 ? -26.033 -11.117 0.160 1.00 79.44 149 VAL A CA 1
ATOM 1146 C C . VAL A 1 149 ? -24.832 -10.747 -0.704 1.00 79.44 149 VAL A C 1
ATOM 1148 O O . VAL A 1 149 ? -24.693 -9.605 -1.135 1.00 79.44 149 VAL A O 1
ATOM 1151 N N . ILE A 1 150 ? -23.969 -11.724 -0.978 1.00 77.50 150 ILE A N 1
ATOM 1152 C CA . ILE A 1 150 ? -22.885 -11.600 -1.957 1.00 77.50 150 ILE A CA 1
ATOM 1153 C C . ILE A 1 150 ? -23.238 -12.507 -3.133 1.00 77.50 150 ILE A C 1
ATOM 1155 O O . ILE A 1 150 ? -22.992 -13.715 -3.096 1.00 77.50 150 ILE A O 1
ATOM 1159 N N . SER A 1 151 ? -23.830 -11.918 -4.173 1.00 73.00 151 SER A N 1
ATOM 1160 C CA . SER A 1 151 ? -24.354 -12.602 -5.364 1.00 73.00 151 SER A CA 1
ATOM 1161 C C . SER A 1 151 ? -23.248 -13.121 -6.292 1.00 73.00 151 SER A C 1
ATOM 1163 O O . SER A 1 151 ? -23.154 -12.737 -7.453 1.00 73.00 151 SER A O 1
ATOM 1165 N N . SER A 1 152 ? -22.389 -14.002 -5.778 1.00 75.19 152 SER A N 1
ATOM 1166 C CA . SER A 1 152 ? -21.315 -14.650 -6.529 1.00 75.19 152 SER A CA 1
ATOM 1167 C C . SER A 1 152 ? -21.422 -16.175 -6.432 1.00 75.19 152 SER A C 1
ATOM 1169 O O . SER A 1 152 ? -21.590 -16.703 -5.331 1.00 75.19 152 SER A O 1
ATOM 1171 N N . PRO A 1 153 ? -21.253 -16.925 -7.539 1.00 72.00 153 PRO A N 1
ATOM 1172 C CA . PRO A 1 153 ? -21.223 -18.388 -7.526 1.00 72.00 153 PRO A CA 1
ATOM 1173 C C . PRO A 1 153 ? -20.147 -18.994 -6.615 1.00 72.00 153 PRO A C 1
ATOM 1175 O O . PRO A 1 153 ? -20.340 -20.110 -6.138 1.00 72.00 153 PRO A O 1
ATOM 1178 N N . SER A 1 154 ? -19.053 -18.265 -6.354 1.00 76.75 154 SER A N 1
ATOM 1179 C CA . SER A 1 154 ? -17.964 -18.682 -5.455 1.00 76.75 154 SER A CA 1
ATOM 1180 C C . SER A 1 154 ? -18.308 -18.571 -3.967 1.00 76.75 154 SER A C 1
ATOM 1182 O O . SER A 1 154 ? -17.561 -19.062 -3.122 1.00 76.75 154 SER A O 1
ATOM 1184 N N . VAL A 1 155 ? -19.436 -17.941 -3.635 1.00 71.25 155 VAL A N 1
ATOM 1185 C CA . VAL A 1 155 ? -19.918 -17.783 -2.266 1.00 71.25 155 VAL A CA 1
ATOM 1186 C C . VAL A 1 155 ? -20.949 -18.870 -1.976 1.00 71.25 155 VAL A C 1
ATOM 1188 O O . VAL A 1 155 ? -21.851 -19.154 -2.767 1.00 7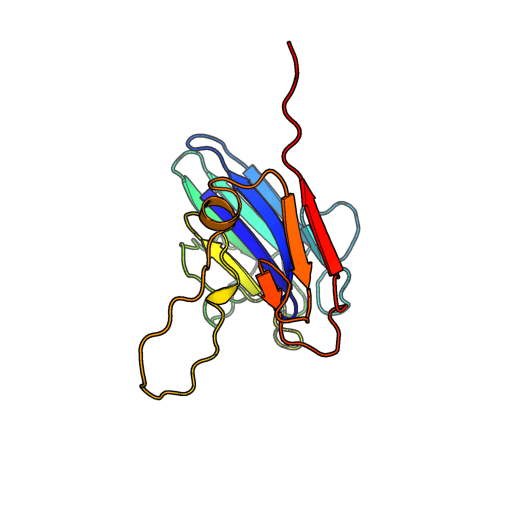1.25 155 VAL A O 1
ATOM 1191 N N . SER A 1 156 ? -20.819 -19.510 -0.818 1.00 66.88 156 SER A N 1
ATOM 1192 C CA . SER A 1 156 ? -21.771 -20.527 -0.371 1.00 66.88 156 SER A CA 1
ATOM 1193 C C . SER A 1 156 ? -23.133 -19.896 -0.089 1.00 66.88 156 SER A C 1
ATOM 1195 O O . SER A 1 156 ? -23.218 -18.742 0.323 1.00 66.88 156 SER A O 1
ATOM 1197 N N . ARG A 1 157 ? -24.209 -20.682 -0.225 1.00 83.31 157 ARG A N 1
ATOM 1198 C CA . ARG A 1 157 ? -25.583 -20.259 0.117 1.00 83.31 157 ARG A CA 1
ATOM 1199 C C . ARG A 1 157 ? -25.645 -19.555 1.477 1.00 83.31 157 ARG A C 1
ATOM 1201 O O . ARG A 1 157 ? -26.221 -18.484 1.560 1.00 83.31 157 ARG A O 1
ATOM 1208 N N . LYS A 1 158 ? -24.952 -20.115 2.476 1.00 87.44 158 LYS A N 1
ATOM 1209 C CA . LYS A 1 158 ? -24.603 -19.489 3.761 1.00 87.44 158 LYS A CA 1
ATOM 1210 C C . LYS A 1 158 ? -23.108 -19.699 3.973 1.00 87.44 158 LYS A C 1
ATOM 1212 O O . LYS A 1 158 ? -22.681 -20.840 4.122 1.00 87.44 158 LYS A O 1
ATOM 1217 N N . HIS A 1 159 ? -22.313 -18.645 3.861 1.00 81.50 159 HIS A N 1
ATOM 1218 C CA . HIS A 1 159 ? -20.856 -18.738 3.787 1.00 81.50 159 HIS A CA 1
ATOM 1219 C C . HIS A 1 159 ? -20.173 -18.426 5.115 1.00 81.50 159 HIS A C 1
ATOM 1221 O O . HIS A 1 159 ? -19.263 -19.143 5.514 1.00 81.50 159 HIS A O 1
ATOM 1227 N N . ALA A 1 160 ? -20.630 -17.394 5.816 1.00 83.44 160 ALA A N 1
ATOM 1228 C CA . ALA A 1 160 ? -20.079 -17.007 7.104 1.00 83.44 160 ALA A CA 1
ATOM 1229 C C . ALA A 1 160 ? -21.182 -16.502 8.035 1.00 83.44 160 ALA A C 1
ATOM 1231 O O . ALA A 1 160 ? -22.271 -16.126 7.599 1.00 83.44 160 ALA A O 1
ATOM 1232 N N . MET A 1 161 ? -20.896 -16.513 9.332 1.00 85.12 161 MET A N 1
ATOM 1233 C CA . MET A 1 161 ? -21.811 -16.074 10.375 1.00 85.12 161 MET A CA 1
ATOM 1234 C C . MET A 1 161 ? -21.042 -15.250 11.397 1.00 85.12 161 MET A C 1
ATOM 1236 O O . MET A 1 161 ? -19.982 -15.669 11.855 1.00 85.12 161 MET A O 1
ATOM 1240 N N . ILE A 1 162 ? -21.599 -14.101 11.760 1.00 82.38 162 ILE A N 1
ATOM 1241 C CA . ILE A 1 162 ? -21.115 -13.269 12.857 1.00 82.38 162 ILE A CA 1
ATOM 1242 C C . ILE A 1 162 ? -22.144 -13.369 13.973 1.00 82.38 162 ILE A C 1
ATOM 1244 O O . ILE A 1 162 ? -23.327 -13.131 13.738 1.00 82.38 162 ILE A O 1
ATOM 1248 N N . GLU A 1 163 ? -21.697 -13.718 15.173 1.00 82.88 163 GLU A N 1
ATOM 1249 C CA . GLU A 1 163 ? -22.528 -13.771 16.371 1.00 82.88 163 GLU A CA 1
ATOM 1250 C C . GLU A 1 163 ? -21.960 -12.829 17.431 1.00 82.88 163 GLU A C 1
ATOM 1252 O O . GLU A 1 163 ? -20.751 -12.790 17.668 1.00 82.88 163 GLU A O 1
ATOM 1257 N N . ARG A 1 164 ? -22.835 -12.035 18.049 1.00 78.38 164 ARG A N 1
ATOM 1258 C CA . ARG A 1 164 ? -22.470 -11.167 19.163 1.00 78.38 164 ARG A CA 1
ATOM 1259 C C . ARG A 1 164 ? -22.395 -12.014 20.428 1.00 78.38 164 ARG A C 1
ATOM 1261 O O . ARG A 1 164 ? -23.423 -12.425 20.955 1.00 78.38 164 ARG A O 1
ATOM 1268 N N . ILE A 1 165 ? -21.184 -12.211 20.932 1.00 79.56 165 ILE A N 1
ATOM 1269 C CA . ILE A 1 165 ? -20.953 -12.820 22.241 1.00 79.56 165 ILE A CA 1
ATOM 1270 C C . ILE A 1 165 ? -21.112 -11.710 23.285 1.00 79.56 165 ILE A C 1
ATOM 1272 O O . ILE A 1 165 ? -20.385 -10.718 23.264 1.00 79.56 165 ILE A O 1
ATOM 1276 N N . SER A 1 166 ? -22.122 -11.820 24.144 1.00 72.38 166 SER A N 1
ATOM 1277 C CA . SER A 1 166 ? -22.234 -10.981 25.336 1.00 72.38 166 SER A CA 1
ATOM 1278 C C . SER A 1 166 ? -21.379 -11.593 26.437 1.00 72.38 166 SER A C 1
ATOM 1280 O O . SER A 1 166 ? -21.721 -12.666 26.941 1.00 72.38 166 SER A O 1
ATOM 1282 N N . ASP A 1 167 ? -20.301 -10.913 26.824 1.00 57.88 167 ASP A N 1
ATOM 1283 C CA . ASP A 1 167 ? -19.585 -11.259 28.048 1.00 57.88 167 ASP A CA 1
ATOM 1284 C C . ASP A 1 167 ? -20.557 -11.097 29.219 1.00 57.88 167 ASP A C 1
ATOM 1286 O O . ASP A 1 167 ? -21.076 -10.015 29.492 1.00 57.88 167 ASP A O 1
ATOM 1290 N N . SER A 1 168 ? -20.886 -12.222 29.846 1.00 54.38 168 SER A N 1
ATOM 1291 C CA . SER A 1 168 ? -21.709 -12.262 31.047 1.00 54.38 168 SER A CA 1
ATOM 1292 C C . SER A 1 168 ? -20.776 -12.105 32.240 1.00 54.38 168 SER A C 1
ATOM 1294 O O . SER A 1 168 ? -20.211 -13.108 32.670 1.00 54.38 168 SER A O 1
ATOM 1296 N N . SER A 1 169 ? -20.568 -10.881 32.736 1.00 44.03 169 SER A N 1
ATOM 1297 C CA . SER A 1 169 ? -20.078 -10.567 34.096 1.00 44.03 169 SER A CA 1
ATOM 1298 C C . SER A 1 169 ? -20.258 -9.086 34.406 1.00 44.03 169 SER A C 1
ATOM 1300 O O . SER A 1 169 ? -19.665 -8.263 33.675 1.00 44.03 169 SER A O 1
#

Secondary structure (DSSP, 8-state):
-EEEEEETTEEEEEEEPPTT--EEEEEESSTTSSEE---TTS-SS-EEEEE-TTS-EEEEE-S-SS--EETTEEPPTT--EEE-TT-EEES-GGGTEEEEEESS---GGG-----------------HHHHTTT-SEEEEESSTTSSEE---TTS-SS-EEEE------

pLDDT: mean 76.61, std 18.02, range [27.84, 97.5]

Foldseek 3Di:
DKKFWDFPLDTPDIDDDDAQDKDKFWEFCDPPGNHHDVDPQTHRTAWMWIQHNNRWIWIAGQPRPQAKDWPNHGDDHPDTDTDDAQIWIARHPPGGGTMGHHDDDPLSVPPDPDDDDDDDDDDDPSDPVVLPVVDQKFWEFCAPPGSHHDVDPVTHRTRDMDGHDDDDD

Sequence (169 aa):
MKIGFVFEGKLIKKIQFQKGSTAVLTIGRIEGNDIVLSLPQISKKHAQLIYDEAGDTYLIDLESRNGTFVNGNKLIPNSPNKISIGDKITLAVENQVELLITQDDFNISSVELKPSTNVDTQTSKTSISEALKGKNKVIIGRNDDCDFVISSPSVSRKHAMIERISDSS